Protein AF-A0A6B3EML1-F1 (afdb_monomer)

Mean predicted aligned error: 11.19 Å

Solvent-accessible surface area (backbone atoms only — not comparable to full-atom values): 5962 Å² total; per-residue (Å²): 133,88,73,88,90,76,84,87,85,76,92,79,89,81,90,85,84,75,95,92,64,62,80,75,72,67,64,71,79,95,69,92,83,87,86,85,86,86,74,40,84,76,32,99,85,31,38,57,53,50,63,54,50,26,52,51,52,53,50,48,54,51,49,35,38,74,72,48,78,42,73,85,58,68,94,79,86,88,68,83,61,86,132

pLDDT: mean 82.12, std 20.66, range [43.09, 98.5]

Sequence (83 aa):
AQGVDTAYESRVEAAAAGEGIDELDRQGAGDQGLMFGYACDETPDLMPLPIHLAHRLSRRLSEVRKNGTIPYLRPDGKTQVTI

Radius of gyration: 21.88 Å; Cα contacts (8 Å, |Δi|>4): 41; chains: 1; bounding box: 40×38×56 Å

Secondary structure (DSSP, 8-state):
------------------TTS-TTTTS--SS---------TTSTTSS-HHHHHHHHHHHHHHHHHHTSSSTT--S--------

Structure (mmCIF, N/CA/C/O backbone):
data_AF-A0A6B3EML1-F1
#
_entry.id   AF-A0A6B3EML1-F1
#
loop_
_atom_site.group_PDB
_atom_site.id
_atom_site.type_symbol
_atom_site.label_atom_id
_atom_site.label_alt_id
_atom_site.lab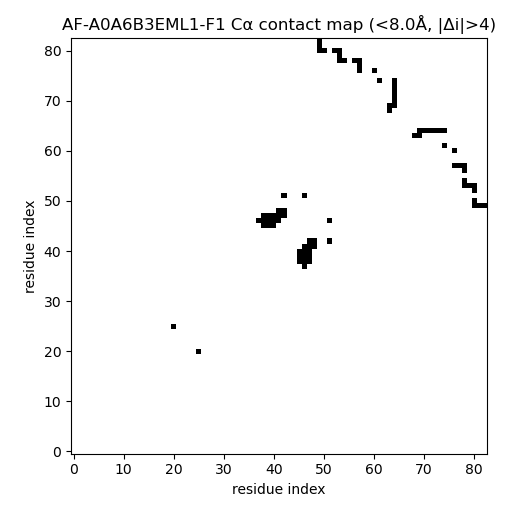el_comp_id
_atom_site.label_asym_id
_atom_site.label_entity_id
_atom_site.label_seq_id
_atom_site.pdbx_PDB_ins_code
_atom_site.Cartn_x
_atom_site.Cartn_y
_atom_site.Cartn_z
_atom_site.occupancy
_atom_site.B_iso_or_equiv
_atom_site.auth_seq_id
_atom_site.auth_comp_id
_atom_site.auth_asym_id
_atom_site.auth_atom_id
_atom_site.pdbx_PDB_model_num
ATOM 1 N N . ALA A 1 1 ? 8.903 16.832 14.836 1.00 43.34 1 ALA A N 1
ATOM 2 C CA . ALA A 1 1 ? 10.069 16.138 14.264 1.00 43.34 1 ALA A CA 1
ATOM 3 C C . ALA A 1 1 ? 10.699 17.102 13.276 1.00 43.34 1 ALA A C 1
ATOM 5 O O . ALA A 1 1 ? 10.016 17.486 12.338 1.00 43.34 1 ALA A O 1
ATOM 6 N N . GLN A 1 2 ? 11.902 17.593 13.564 1.00 47.22 2 GLN A N 1
ATOM 7 C CA . GLN A 1 2 ? 12.659 18.420 12.624 1.00 47.22 2 GLN A CA 1
ATOM 8 C C . GLN A 1 2 ? 13.223 17.481 11.555 1.00 47.22 2 GLN A C 1
ATOM 10 O O . GLN A 1 2 ? 14.021 16.602 11.877 1.00 47.22 2 GLN A O 1
ATOM 15 N N . GLY A 1 3 ? 12.698 17.589 10.335 1.00 52.38 3 GLY A N 1
ATOM 16 C CA . GLY A 1 3 ? 13.250 16.914 9.165 1.00 52.38 3 GLY A CA 1
ATOM 17 C C . GLY A 1 3 ? 14.531 17.614 8.721 1.00 52.38 3 GLY A C 1
ATOM 18 O O . GLY A 1 3 ? 14.761 18.769 9.062 1.00 52.38 3 GLY A O 1
ATOM 19 N N . VAL A 1 4 ? 15.392 16.890 8.014 1.00 68.12 4 VAL A N 1
ATOM 20 C CA . VAL A 1 4 ? 16.568 17.475 7.366 1.00 68.12 4 VAL A CA 1
ATOM 21 C C . VAL A 1 4 ? 16.091 18.097 6.054 1.00 68.12 4 VAL A C 1
ATOM 23 O O . VAL A 1 4 ? 15.609 17.375 5.185 1.00 68.12 4 VAL A O 1
ATOM 26 N N . ASP A 1 5 ? 16.198 19.421 5.937 1.00 60.88 5 ASP A N 1
ATOM 27 C CA . ASP A 1 5 ? 15.552 20.207 4.873 1.00 60.88 5 ASP A CA 1
ATOM 28 C C . ASP A 1 5 ? 16.432 20.429 3.6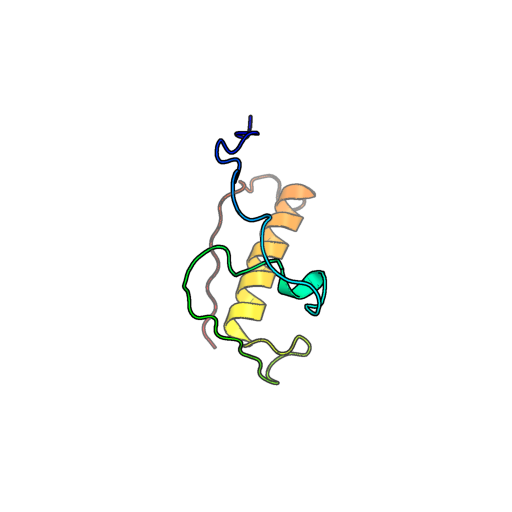23 1.00 60.88 5 ASP A C 1
ATOM 30 O O . ASP A 1 5 ? 15.960 20.997 2.637 1.00 60.88 5 ASP A O 1
ATOM 34 N N . THR A 1 6 ? 17.700 19.989 3.624 1.00 48.59 6 THR A N 1
ATOM 35 C CA . THR A 1 6 ? 18.656 20.374 2.568 1.00 48.59 6 THR A CA 1
ATOM 36 C C . THR A 1 6 ? 19.544 19.216 2.111 1.00 48.59 6 THR A C 1
ATOM 38 O O . THR A 1 6 ? 20.363 18.708 2.876 1.00 48.59 6 THR A O 1
ATOM 41 N N . ALA A 1 7 ? 19.421 18.832 0.837 1.00 51.09 7 ALA A N 1
ATOM 42 C CA . ALA A 1 7 ? 20.383 17.973 0.145 1.00 51.09 7 ALA A CA 1
ATOM 43 C C . ALA A 1 7 ? 21.532 18.830 -0.428 1.00 51.09 7 ALA A C 1
ATOM 45 O O . ALA A 1 7 ? 21.284 19.889 -0.999 1.00 51.09 7 ALA A O 1
ATOM 46 N N . TYR A 1 8 ? 22.783 18.389 -0.242 1.00 54.94 8 TYR A N 1
ATOM 47 C CA . TYR A 1 8 ? 24.004 19.170 -0.516 1.00 54.94 8 TYR A CA 1
ATOM 48 C C . TYR A 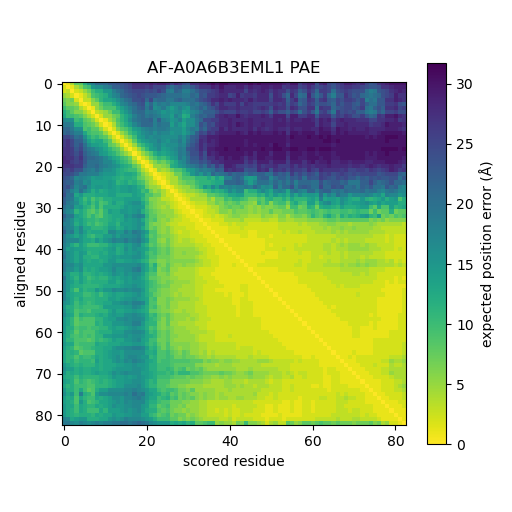1 8 ? 24.480 19.138 -1.984 1.00 54.94 8 TYR A C 1
ATOM 50 O O . TYR A 1 8 ? 25.321 19.944 -2.371 1.00 54.94 8 TYR A O 1
ATOM 58 N N . GLU A 1 9 ? 23.964 18.243 -2.828 1.00 57.00 9 GLU A N 1
ATOM 59 C CA . GLU A 1 9 ? 24.472 18.082 -4.198 1.00 57.00 9 GLU A CA 1
ATOM 60 C C . GLU A 1 9 ? 23.783 19.021 -5.202 1.00 57.00 9 GLU A C 1
ATOM 62 O O . GLU A 1 9 ? 22.642 18.799 -5.608 1.00 57.00 9 GLU A O 1
ATOM 67 N N . SER A 1 10 ? 24.503 20.053 -5.655 1.00 49.22 10 SER A N 1
ATOM 68 C CA . SER A 1 10 ? 24.175 20.822 -6.859 1.00 49.22 10 SER A CA 1
ATOM 69 C C . SER A 1 10 ? 24.996 20.302 -8.047 1.00 49.22 10 SER A C 1
ATOM 71 O O . SER A 1 10 ? 26.224 20.340 -8.043 1.00 49.22 10 SER A O 1
ATOM 73 N N . ARG A 1 11 ? 24.322 19.799 -9.091 1.00 54.69 11 ARG A N 1
ATOM 74 C CA . ARG A 1 11 ? 24.975 19.419 -10.354 1.00 54.69 11 ARG A CA 1
ATOM 75 C C . ARG A 1 11 ? 25.356 20.687 -11.120 1.00 54.69 11 ARG A C 1
ATOM 77 O O . ARG A 1 11 ? 24.500 21.330 -11.722 1.00 54.69 11 ARG A O 1
ATOM 84 N N . VAL A 1 12 ? 26.633 21.045 -11.089 1.00 51.56 12 VAL A N 1
ATOM 85 C CA . VAL A 1 12 ? 27.250 21.989 -12.029 1.00 51.56 12 VAL A CA 1
ATOM 86 C C . VAL A 1 12 ? 27.902 21.120 -13.107 1.00 51.56 12 VAL A C 1
ATOM 88 O O . VAL A 1 12 ? 28.578 20.173 -12.741 1.00 51.56 12 VAL A O 1
ATOM 91 N N . GLU A 1 13 ? 27.690 21.423 -14.393 1.00 49.91 13 GLU A N 1
ATOM 92 C CA . GLU A 1 13 ? 28.241 20.729 -15.587 1.00 49.91 13 GLU A CA 1
ATOM 93 C C . GLU A 1 13 ? 27.325 19.696 -16.280 1.00 49.91 13 GLU A C 1
ATOM 95 O O . GLU A 1 13 ? 27.533 18.491 -16.204 1.00 49.91 13 GLU A O 1
ATOM 100 N N . ALA A 1 14 ? 26.340 20.168 -17.057 1.00 46.94 14 ALA A N 1
ATOM 101 C CA . ALA A 1 14 ? 25.764 19.378 -18.163 1.00 46.94 14 ALA A CA 1
ATOM 102 C C . ALA A 1 14 ? 25.158 20.240 -19.296 1.00 46.94 14 ALA A C 1
ATOM 104 O O . ALA A 1 14 ? 24.265 19.798 -20.012 1.00 46.94 14 ALA A O 1
ATOM 105 N N . ALA A 1 15 ? 25.594 21.493 -19.463 1.00 44.44 15 ALA A N 1
ATOM 106 C CA . ALA A 1 15 ? 24.965 22.437 -20.393 1.00 44.44 15 ALA A CA 1
ATOM 107 C C . ALA A 1 15 ? 25.873 22.811 -21.578 1.00 44.44 15 ALA A C 1
ATOM 109 O O . ALA A 1 15 ? 26.125 23.989 -21.801 1.00 44.44 15 ALA A O 1
ATOM 110 N N . ALA A 1 16 ? 26.371 21.838 -22.348 1.00 49.75 16 ALA A N 1
ATOM 111 C CA . ALA A 1 16 ? 26.993 22.134 -23.644 1.00 49.75 16 ALA A CA 1
ATOM 112 C C . ALA A 1 16 ? 27.024 20.918 -24.587 1.00 49.75 16 ALA A C 1
ATOM 114 O O . ALA A 1 16 ? 27.974 20.146 -24.540 1.00 49.75 16 ALA A O 1
ATOM 115 N N . ALA A 1 17 ? 26.021 20.783 -25.468 1.00 43.09 17 ALA A N 1
ATOM 116 C CA . ALA A 1 17 ? 26.206 20.330 -26.858 1.00 43.09 17 ALA A CA 1
ATOM 117 C C . ALA A 1 17 ? 24.888 20.345 -27.666 1.00 43.09 17 ALA A C 1
ATOM 119 O O . ALA A 1 17 ? 23.908 19.737 -27.253 1.00 43.09 17 ALA A O 1
ATOM 120 N N . GLY A 1 18 ? 24.923 20.970 -28.852 1.00 46.47 18 GLY A N 1
ATOM 121 C CA . GLY A 1 18 ? 24.223 20.489 -30.055 1.00 46.47 18 GLY A CA 1
ATOM 122 C C . GLY A 1 18 ? 22.886 21.134 -30.435 1.00 46.47 18 GLY A C 1
ATOM 123 O O . GLY A 1 18 ? 21.877 20.917 -29.774 1.00 46.47 18 GLY A O 1
ATOM 124 N N . GLU A 1 19 ? 22.871 21.860 -31.557 1.00 49.28 19 GLU A N 1
ATOM 125 C CA . GLU A 1 19 ? 21.664 22.257 -32.297 1.00 49.28 19 GLU A CA 1
ATOM 126 C C . GLU A 1 19 ? 20.997 21.015 -32.924 1.00 49.28 19 GLU A C 1
ATOM 128 O O . GLU A 1 19 ? 21.659 20.258 -33.635 1.00 49.28 19 GLU A O 1
ATOM 133 N N . GLY A 1 20 ? 19.697 20.804 -32.665 1.00 53.78 20 GLY A N 1
ATOM 134 C CA . GLY A 1 20 ? 18.892 19.732 -33.284 1.00 53.78 20 GLY A CA 1
ATOM 135 C C . GLY A 1 20 ? 18.303 18.673 -32.340 1.00 53.78 20 GLY A C 1
ATOM 136 O O . GLY A 1 20 ? 17.821 17.652 -32.822 1.00 53.78 20 GLY A O 1
ATOM 137 N N . ILE A 1 21 ? 18.334 18.897 -31.025 1.00 52.47 21 ILE A N 1
ATOM 138 C CA . ILE A 1 21 ? 17.884 17.951 -29.990 1.00 52.47 21 ILE A CA 1
ATOM 139 C C . ILE A 1 21 ? 16.686 18.567 -29.245 1.00 52.47 21 ILE A C 1
ATOM 141 O O . ILE A 1 21 ? 16.748 19.751 -28.908 1.00 52.47 21 ILE A O 1
ATOM 145 N N . ASP A 1 22 ? 15.614 17.797 -29.010 1.00 60.22 22 ASP A N 1
ATOM 146 C CA . ASP A 1 22 ? 14.465 18.212 -28.182 1.00 60.22 22 ASP A CA 1
ATOM 147 C C . ASP A 1 22 ? 14.972 18.684 -26.805 1.00 60.22 22 ASP A C 1
ATOM 149 O O . ASP A 1 22 ? 15.830 18.038 -26.199 1.00 60.22 22 ASP A O 1
ATOM 153 N N . GLU A 1 23 ? 14.475 19.821 -26.307 1.00 58.34 23 GLU A N 1
ATOM 154 C CA . GLU A 1 23 ? 14.856 20.349 -24.991 1.00 58.34 23 GLU A CA 1
ATOM 155 C C . GLU A 1 23 ? 14.628 19.329 -23.862 1.00 58.34 23 GLU A C 1
ATOM 157 O O . GLU A 1 23 ? 15.377 19.347 -22.883 1.00 58.34 23 GLU A O 1
ATOM 162 N N . LEU A 1 24 ? 13.663 18.411 -24.015 1.00 60.69 24 LEU A N 1
ATOM 163 C CA . LEU A 1 24 ? 13.373 17.336 -23.057 1.00 60.69 24 LEU A CA 1
ATOM 164 C C . LEU A 1 24 ? 14.440 16.228 -23.035 1.00 60.69 24 LEU A C 1
ATOM 166 O O . LEU A 1 24 ? 14.722 15.674 -21.973 1.00 60.69 24 LEU A O 1
ATOM 170 N N . ASP A 1 25 ? 15.088 15.951 -24.168 1.00 60.72 25 ASP A N 1
ATOM 171 C CA . ASP A 1 25 ? 16.127 14.916 -24.292 1.00 60.72 25 ASP A CA 1
ATOM 172 C C . ASP A 1 25 ? 17.491 15.380 -23.760 1.00 60.72 25 ASP A C 1
ATOM 174 O O . ASP A 1 25 ? 18.423 14.588 -23.596 1.00 60.72 25 ASP A O 1
ATOM 178 N N . ARG A 1 26 ? 17.626 16.676 -23.446 1.00 59.47 26 ARG A N 1
ATOM 179 C CA . ARG A 1 26 ? 18.843 17.242 -22.841 1.00 59.47 26 ARG A CA 1
ATOM 180 C C . ARG A 1 26 ? 19.072 16.736 -21.418 1.00 59.47 26 ARG A C 1
ATOM 182 O O . ARG A 1 26 ? 20.186 16.845 -20.903 1.00 59.47 26 ARG A O 1
ATOM 189 N N . GLN A 1 27 ? 18.035 16.207 -20.772 1.00 70.62 27 GLN A N 1
ATOM 190 C CA . GLN A 1 27 ? 18.103 15.726 -19.403 1.00 70.62 27 GLN A CA 1
ATOM 191 C C . GLN A 1 27 ? 18.300 14.207 -19.370 1.00 70.62 27 GLN A C 1
ATOM 193 O O . GLN A 1 27 ? 17.358 13.426 -19.466 1.00 70.62 27 GLN A O 1
ATOM 198 N N . GLY A 1 28 ? 19.558 13.788 -19.219 1.00 71.62 28 GLY A N 1
ATOM 199 C CA . GLY A 1 28 ? 19.920 12.379 -19.066 1.00 71.62 28 GLY A CA 1
ATOM 200 C C . GLY A 1 28 ? 19.496 11.777 -17.720 1.00 71.62 28 GLY A C 1
ATOM 201 O O . GLY A 1 28 ? 19.152 12.486 -16.769 1.00 71.62 28 GLY A O 1
ATOM 202 N N . ALA A 1 29 ? 19.561 10.445 -17.622 1.00 78.31 29 ALA A N 1
ATOM 203 C CA . ALA A 1 29 ? 19.307 9.724 -16.378 1.00 78.31 29 ALA A CA 1
ATOM 204 C C . ALA A 1 29 ? 20.265 10.170 -15.256 1.00 78.31 29 ALA A C 1
ATOM 206 O O . ALA A 1 29 ? 21.449 10.425 -15.479 1.00 78.31 29 ALA A O 1
ATOM 207 N N . GLY A 1 30 ? 19.743 10.257 -14.031 1.00 83.19 30 GLY A N 1
ATOM 208 C CA . GLY A 1 30 ? 20.524 10.659 -12.861 1.00 83.19 30 GLY A CA 1
ATOM 209 C C . GLY A 1 30 ? 21.581 9.631 -12.447 1.00 83.19 30 GLY A C 1
ATOM 210 O O . GLY A 1 30 ? 22.632 10.033 -11.951 1.00 83.19 30 GLY A O 1
ATOM 211 N N . ASP A 1 31 ? 21.298 8.348 -12.663 1.00 87.56 31 ASP A N 1
ATOM 212 C CA . ASP A 1 31 ? 22.168 7.200 -12.397 1.00 87.56 31 ASP A CA 1
ATOM 213 C C . ASP A 1 31 ? 21.733 6.013 -13.282 1.00 87.56 31 ASP A C 1
ATOM 215 O O . ASP A 1 31 ? 20.629 6.011 -13.839 1.00 87.56 31 ASP A O 1
ATOM 219 N N . GLN A 1 32 ? 22.592 5.004 -13.414 1.00 88.75 32 GLN A N 1
ATOM 220 C CA . GLN A 1 32 ? 22.290 3.748 -14.098 1.00 88.75 32 GLN A CA 1
ATOM 221 C C . GLN A 1 32 ? 21.407 2.841 -13.224 1.00 88.75 32 GLN A C 1
ATOM 223 O O . GLN A 1 32 ? 21.670 2.640 -12.041 1.00 88.75 32 GLN A O 1
ATOM 228 N N . GLY A 1 33 ? 20.364 2.245 -13.806 1.00 91.81 33 GLY A N 1
ATOM 229 C CA . GLY A 1 33 ? 19.463 1.347 -13.084 1.00 91.81 33 GLY A CA 1
ATOM 230 C C . GLY A 1 33 ? 18.462 0.642 -13.995 1.00 91.81 33 GLY A C 1
ATOM 231 O O . GLY A 1 33 ? 18.256 1.048 -15.136 1.00 91.81 33 GLY A O 1
ATOM 232 N N . LEU A 1 34 ? 17.848 -0.427 -13.480 1.00 95.44 34 LEU A N 1
ATOM 233 C CA . LEU A 1 34 ? 16.739 -1.127 -14.130 1.00 95.44 34 LEU A CA 1
ATOM 234 C C . LEU A 1 34 ? 15.447 -0.895 -13.349 1.00 95.44 34 LEU A C 1
ATOM 236 O O . LEU A 1 34 ? 15.447 -0.874 -12.117 1.00 95.44 34 LEU A O 1
ATOM 240 N N . MET A 1 35 ? 14.337 -0.783 -14.073 1.00 94.88 35 MET A N 1
ATOM 241 C CA . MET A 1 35 ? 13.010 -0.562 -13.512 1.00 94.88 35 MET A CA 1
ATOM 242 C C . MET A 1 35 ? 12.053 -1.610 -14.075 1.00 94.88 35 MET A C 1
ATOM 244 O O . MET A 1 35 ? 12.058 -1.879 -15.275 1.00 94.88 35 MET A O 1
ATOM 248 N N . PHE A 1 36 ? 11.222 -2.189 -13.209 1.00 96.94 36 PHE A N 1
ATOM 249 C CA . PHE A 1 36 ? 10.186 -3.146 -13.592 1.00 96.94 36 PHE A CA 1
ATOM 250 C C . PHE A 1 36 ? 8.811 -2.589 -13.234 1.00 96.94 36 PHE A C 1
ATOM 252 O O . PHE A 1 36 ? 8.604 -2.098 -12.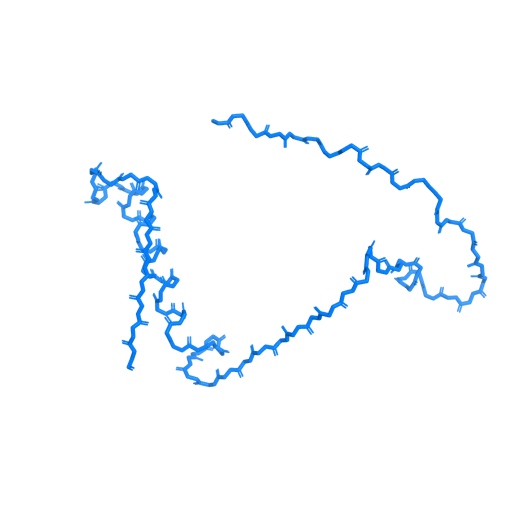125 1.00 96.94 36 PHE A O 1
ATOM 259 N N . GLY A 1 37 ? 7.874 -2.692 -14.174 1.00 97.31 37 GLY A N 1
ATOM 260 C CA . GLY A 1 37 ? 6.453 -2.441 -13.951 1.00 97.31 37 GLY A CA 1
ATOM 261 C C . GLY A 1 37 ? 5.678 -3.755 -13.928 1.00 97.31 37 GLY A C 1
ATOM 262 O O . GLY A 1 37 ? 6.017 -4.685 -14.657 1.00 97.31 37 GLY A O 1
ATOM 263 N N . TYR A 1 38 ? 4.638 -3.832 -13.099 1.00 98.00 38 TYR A N 1
ATOM 264 C CA . TYR A 1 38 ? 3.750 -4.989 -13.016 1.00 98.00 38 TYR A CA 1
ATOM 265 C C . TYR A 1 38 ? 2.298 -4.536 -12.838 1.00 98.00 38 TYR A C 1
ATOM 267 O O . TYR A 1 38 ? 2.045 -3.565 -12.127 1.00 98.00 38 TYR A O 1
ATOM 275 N N . ALA A 1 39 ? 1.364 -5.250 -13.469 1.00 97.94 39 ALA A N 1
ATOM 276 C CA . ALA A 1 39 ? -0.078 -5.054 -13.343 1.00 97.94 39 ALA A CA 1
ATOM 277 C C . ALA A 1 39 ? -0.804 -6.400 -13.514 1.00 97.94 39 ALA A C 1
ATOM 279 O O . ALA A 1 39 ? -0.352 -7.248 -14.284 1.00 97.94 39 ALA A O 1
ATOM 280 N N . CYS A 1 40 ? -1.921 -6.598 -12.813 1.00 98.06 40 CYS A N 1
ATOM 281 C CA . CYS A 1 40 ? -2.775 -7.791 -12.928 1.00 98.06 40 CYS A CA 1
ATOM 282 C C . CYS A 1 40 ? -4.239 -7.439 -12.634 1.00 98.06 40 CYS A C 1
ATOM 284 O O . CYS A 1 40 ? -4.503 -6.436 -11.986 1.00 98.06 40 CYS A O 1
ATOM 286 N N . ASP A 1 41 ? -5.191 -8.248 -13.085 1.00 98.50 41 ASP A N 1
ATOM 287 C CA . ASP A 1 41 ? -6.635 -7.978 -13.012 1.00 98.50 41 ASP A CA 1
ATOM 288 C C . ASP A 1 41 ? -7.309 -8.442 -11.706 1.00 98.50 41 ASP A C 1
ATOM 290 O O . ASP A 1 41 ? -8.527 -8.345 -11.564 1.00 98.50 41 ASP A O 1
ATOM 294 N N . GLU A 1 42 ? -6.529 -8.886 -10.715 1.00 98.12 42 GLU A N 1
ATOM 295 C CA . GLU A 1 42 ? -7.039 -9.336 -9.412 1.00 98.12 42 GLU A CA 1
ATOM 296 C C . GLU A 1 42 ? -7.785 -8.237 -8.631 1.00 98.12 42 GLU A C 1
ATOM 298 O O . GLU A 1 42 ? -8.610 -8.535 -7.763 1.00 98.12 42 GLU A O 1
ATOM 303 N N . THR A 1 43 ? -7.493 -6.960 -8.904 1.00 97.38 43 THR A N 1
ATOM 304 C CA . THR A 1 43 ? -8.154 -5.806 -8.276 1.00 97.38 43 THR A CA 1
ATOM 305 C C . THR A 1 43 ? -8.482 -4.715 -9.303 1.00 97.38 43 THR A C 1
ATOM 307 O O . THR A 1 43 ? -7.805 -4.615 -10.326 1.00 97.38 43 THR A O 1
ATOM 310 N N . PRO A 1 44 ? -9.469 -3.832 -9.033 1.00 97.56 44 PRO A N 1
ATOM 311 C CA . PRO A 1 44 ? -9.799 -2.718 -9.932 1.00 97.56 44 PRO A CA 1
ATOM 312 C C . PRO A 1 44 ? -8.644 -1.736 -10.170 1.00 97.56 44 PRO A C 1
ATOM 314 O O . PRO A 1 44 ? -8.609 -1.070 -11.199 1.00 97.56 44 PRO A O 1
ATOM 317 N N . ASP A 1 45 ? -7.699 -1.656 -9.228 1.00 96.56 45 ASP A N 1
ATOM 318 C CA . ASP A 1 45 ? -6.507 -0.802 -9.308 1.00 96.56 45 ASP A CA 1
ATOM 319 C C . ASP A 1 45 ? -5.337 -1.474 -10.054 1.00 96.56 45 ASP A C 1
ATOM 321 O O . ASP A 1 45 ? -4.219 -0.966 -10.045 1.00 96.56 45 ASP A O 1
ATOM 325 N N . LEU A 1 46 ? -5.588 -2.629 -10.675 1.00 98.12 46 LEU A N 1
ATOM 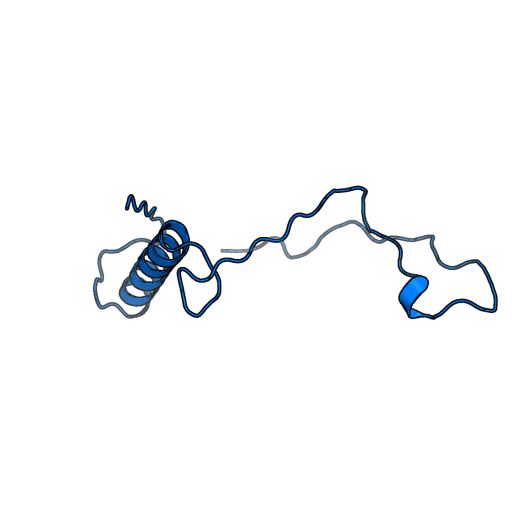326 C CA . LEU A 1 46 ? -4.625 -3.443 -11.415 1.00 98.12 46 LEU A CA 1
ATOM 327 C C . LEU A 1 46 ? -3.421 -3.937 -10.588 1.00 98.12 46 LEU A C 1
ATOM 329 O O . LEU A 1 46 ? -2.320 -4.132 -11.107 1.00 98.12 46 LEU A O 1
ATOM 333 N N . MET A 1 47 ? -3.636 -4.164 -9.290 1.00 98.25 47 MET A N 1
ATOM 334 C CA . MET A 1 47 ? -2.623 -4.612 -8.328 1.00 98.25 47 MET A CA 1
ATOM 335 C C . MET A 1 47 ? -2.912 -6.027 -7.804 1.00 98.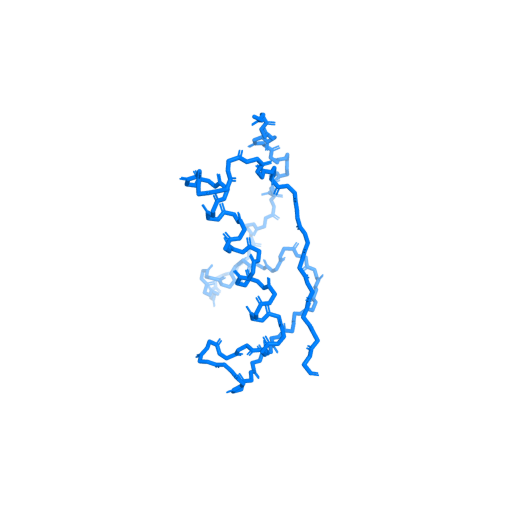25 47 MET A C 1
ATOM 337 O O . MET A 1 47 ? -4.085 -6.393 -7.699 1.00 98.25 47 MET A O 1
ATOM 341 N N . PRO A 1 48 ? -1.888 -6.795 -7.379 1.00 98.38 48 PRO A N 1
ATOM 342 C CA . PRO A 1 48 ? -2.103 -8.082 -6.718 1.00 98.38 48 PRO A CA 1
ATOM 343 C C . PRO A 1 48 ? -2.925 -7.925 -5.440 1.00 98.38 48 PRO A C 1
ATOM 345 O O . PRO A 1 48 ? -2.657 -7.034 -4.620 1.00 98.38 48 PRO A O 1
ATOM 348 N N . LEU A 1 49 ? -3.882 -8.823 -5.222 1.00 98.12 49 LEU A N 1
ATOM 349 C CA . LEU A 1 49 ? -4.789 -8.761 -4.079 1.00 98.12 49 LEU A CA 1
ATOM 350 C C . LEU A 1 49 ? -4.066 -8.756 -2.711 1.00 98.12 49 LEU A C 1
ATOM 352 O O . LEU A 1 49 ? -4.450 -7.945 -1.858 1.00 98.12 49 LEU A O 1
ATOM 356 N N . PRO A 1 50 ? -3.007 -9.563 -2.462 1.00 98.19 50 PRO A N 1
ATOM 357 C CA . PRO A 1 50 ? -2.359 -9.603 -1.147 1.00 98.19 50 PRO A CA 1
ATOM 358 C C . PRO A 1 50 ? -1.766 -8.253 -0.718 1.00 98.19 50 PRO A C 1
ATOM 360 O O . PRO A 1 50 ? -2.032 -7.775 0.389 1.00 98.19 50 PRO A O 1
ATOM 363 N N . ILE A 1 51 ? -0.997 -7.601 -1.599 1.00 97.88 51 ILE A N 1
ATOM 364 C CA . ILE A 1 51 ? -0.377 -6.302 -1.296 1.00 97.88 51 ILE A CA 1
ATOM 365 C C . ILE A 1 51 ? -1.422 -5.184 -1.253 1.00 97.88 51 ILE A C 1
ATOM 367 O O . ILE A 1 51 ? -1.345 -4.301 -0.394 1.00 97.88 51 ILE A O 1
ATOM 371 N N . HIS A 1 52 ? -2.445 -5.261 -2.112 1.00 98.00 52 HIS A N 1
ATOM 372 C CA . HIS A 1 52 ? -3.567 -4.330 -2.104 1.00 98.00 52 HIS A CA 1
ATOM 373 C C . HIS A 1 52 ? -4.258 -4.310 -0.728 1.00 98.00 52 HIS A C 1
ATOM 375 O O . HIS A 1 52 ? -4.462 -3.244 -0.138 1.00 98.00 52 HIS A O 1
ATOM 381 N N . LEU A 1 53 ? -4.557 -5.482 -0.161 1.00 98.19 53 LEU A N 1
ATOM 382 C CA . LEU A 1 53 ? -5.170 -5.593 1.165 1.00 98.19 53 LEU A CA 1
ATOM 383 C C . LEU A 1 53 ? -4.222 -5.157 2.289 1.00 98.19 53 LEU A C 1
ATOM 385 O O . LEU A 1 53 ? -4.634 -4.391 3.165 1.00 98.19 53 LEU A O 1
ATOM 389 N N . ALA A 1 54 ? -2.954 -5.579 2.258 1.00 98.44 54 ALA A N 1
ATOM 390 C CA . ALA A 1 54 ? -1.969 -5.199 3.272 1.00 98.44 54 ALA A CA 1
ATOM 391 C C . ALA A 1 54 ? -1.810 -3.669 3.380 1.00 98.44 54 ALA A C 1
ATOM 393 O O . ALA A 1 54 ? -1.828 -3.119 4.489 1.00 98.44 54 ALA A O 1
ATOM 394 N N . HIS A 1 55 ? -1.750 -2.961 2.245 1.00 98.25 55 HIS A N 1
ATOM 395 C CA . HIS A 1 55 ? -1.721 -1.496 2.204 1.00 98.25 55 HIS A CA 1
ATOM 396 C C . HIS A 1 55 ? -2.989 -0.863 2.785 1.00 98.25 55 HIS A C 1
ATOM 398 O O . HIS A 1 55 ? -2.906 0.104 3.548 1.00 98.25 55 HIS A O 1
ATOM 404 N N . ARG A 1 56 ? -4.172 -1.408 2.476 1.00 98.00 56 ARG A N 1
ATOM 405 C CA . ARG A 1 56 ? -5.442 -0.886 3.007 1.00 98.00 56 ARG A CA 1
ATOM 406 C C . ARG A 1 56 ? -5.571 -1.077 4.514 1.00 98.00 56 ARG A C 1
ATOM 408 O O . ARG A 1 56 ? -6.084 -0.178 5.178 1.00 98.00 56 ARG A O 1
ATOM 415 N N . LEU A 1 57 ? -5.054 -2.173 5.069 1.00 98.25 57 LEU A N 1
ATOM 416 C CA . LEU A 1 57 ? -4.988 -2.373 6.520 1.00 98.25 57 LEU A CA 1
ATOM 417 C C . LEU A 1 57 ? -4.105 -1.311 7.192 1.00 98.25 57 LEU A C 1
ATOM 419 O O . LEU A 1 57 ? -4.551 -0.649 8.130 1.00 98.25 57 LEU A O 1
ATOM 423 N N . SER A 1 58 ? -2.896 -1.072 6.675 1.00 98.19 58 SER A N 1
ATOM 424 C CA . SER A 1 58 ? -1.985 -0.041 7.205 1.00 98.19 58 SER A CA 1
ATOM 425 C C . SER A 1 58 ? -2.566 1.369 7.080 1.00 98.19 58 SER A C 1
ATOM 427 O O . SER A 1 58 ? -2.459 2.187 8.002 1.00 98.19 58 SER A O 1
ATOM 429 N N . ARG A 1 59 ? -3.252 1.648 5.964 1.00 98.25 59 ARG A N 1
ATOM 430 C CA . ARG A 1 59 ? -3.990 2.899 5.762 1.00 98.25 59 ARG A CA 1
ATOM 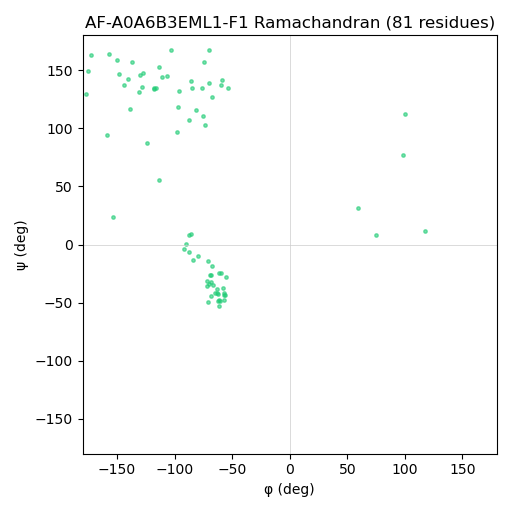431 C C . ARG A 1 59 ? -5.089 3.055 6.809 1.00 98.25 59 ARG A C 1
ATOM 433 O O . ARG A 1 59 ? -5.161 4.102 7.450 1.00 98.25 59 ARG A O 1
ATOM 440 N N . ARG A 1 60 ? -5.894 2.014 7.042 1.00 98.25 60 ARG A N 1
ATOM 441 C CA . ARG A 1 60 ? -6.974 2.057 8.032 1.00 98.25 60 ARG A CA 1
ATOM 442 C C . ARG A 1 60 ? -6.444 2.249 9.450 1.00 98.25 60 ARG A C 1
ATOM 444 O O . ARG A 1 60 ? -7.003 3.068 10.172 1.00 98.25 60 ARG A O 1
ATOM 451 N N . LEU A 1 61 ? -5.353 1.574 9.827 1.00 98.00 61 LEU A N 1
ATOM 452 C CA . LEU A 1 61 ? -4.673 1.779 11.115 1.00 98.00 61 LEU A CA 1
ATOM 453 C C . LEU A 1 61 ? -4.257 3.245 11.305 1.00 98.00 61 LEU A C 1
ATOM 455 O O . LEU A 1 61 ? -4.486 3.830 12.364 1.00 98.00 61 LEU A O 1
ATOM 459 N N . SER A 1 62 ? -3.708 3.869 10.261 1.00 98.12 62 SER A N 1
ATOM 460 C CA . SER A 1 62 ? -3.359 5.292 10.292 1.00 98.12 62 SER A CA 1
ATOM 461 C C . SER A 1 62 ? -4.580 6.202 10.423 1.00 98.12 62 SER A C 1
ATOM 463 O O . SER A 1 62 ? -4.525 7.172 11.177 1.00 98.12 62 SER A O 1
ATOM 465 N N . GLU A 1 63 ? -5.673 5.906 9.718 1.00 98.50 63 GLU A N 1
ATOM 466 C CA . GLU A 1 63 ? -6.925 6.667 9.800 1.00 98.50 63 GLU A CA 1
ATOM 467 C C . GLU A 1 63 ? -7.515 6.626 11.213 1.00 98.50 63 GLU A C 1
ATOM 469 O O . GLU A 1 63 ? -7.751 7.682 11.799 1.00 98.50 63 GLU A O 1
ATOM 474 N N . VAL A 1 64 ? -7.695 5.428 11.785 1.00 98.25 64 VAL A N 1
ATOM 475 C CA . VAL A 1 64 ? -8.329 5.255 13.106 1.00 98.25 64 VAL A CA 1
ATOM 476 C C . VAL A 1 64 ? -7.469 5.774 14.257 1.00 98.25 64 VAL A C 1
ATOM 478 O O . VAL A 1 64 ? -7.995 6.171 15.296 1.00 98.25 64 VAL A O 1
ATOM 481 N N . ARG A 1 65 ? -6.144 5.808 14.067 1.00 98.12 65 ARG A N 1
ATOM 482 C CA . ARG A 1 65 ? -5.212 6.475 14.978 1.00 98.12 65 ARG A CA 1
ATOM 483 C C . ARG A 1 65 ? -5.339 7.994 14.889 1.00 98.12 65 ARG A C 1
ATOM 485 O O . ARG A 1 65 ? -5.415 8.661 15.913 1.00 98.12 65 ARG A O 1
ATOM 492 N N . LYS A 1 66 ? -5.320 8.558 13.675 1.00 97.75 66 LYS A N 1
ATOM 493 C CA . LYS A 1 66 ? -5.335 10.017 13.460 1.00 97.75 66 LYS A CA 1
ATOM 494 C C . LYS A 1 66 ? -6.674 10.656 13.827 1.00 97.75 66 LYS A C 1
ATOM 496 O O . LYS A 1 66 ? -6.678 11.789 14.287 1.00 97.75 66 LYS A O 1
ATOM 501 N N . ASN A 1 67 ? -7.787 9.951 13.625 1.00 98.00 67 ASN A N 1
ATOM 502 C CA . ASN A 1 67 ? -9.125 10.457 13.939 1.00 98.00 67 ASN A CA 1
ATOM 503 C C . ASN A 1 67 ? -9.594 10.131 15.373 1.00 98.00 67 ASN A C 1
ATOM 505 O O . ASN A 1 67 ? -10.719 10.466 15.728 1.00 98.00 67 ASN A O 1
ATOM 509 N N . GLY A 1 68 ? -8.767 9.455 16.178 1.00 97.19 68 GLY A N 1
ATOM 510 C CA . GLY A 1 68 ? -9.077 9.133 17.572 1.00 97.19 68 GLY A CA 1
ATOM 511 C C . GLY A 1 68 ? -10.096 8.010 17.790 1.00 97.19 68 GLY A C 1
ATOM 512 O O . GLY A 1 68 ? -10.465 7.774 18.936 1.00 97.19 68 GLY A O 1
ATOM 513 N N . THR A 1 69 ? -10.525 7.284 16.746 1.00 98.25 69 THR A N 1
ATOM 514 C CA . THR A 1 69 ? -11.445 6.133 16.894 1.00 98.25 69 THR A CA 1
ATOM 515 C C . THR A 1 69 ? -10.858 5.075 17.832 1.00 98.25 69 THR A C 1
ATOM 517 O O . THR A 1 69 ? -11.585 4.465 18.610 1.00 98.25 69 THR A O 1
ATOM 520 N N . ILE A 1 70 ? -9.538 4.861 17.768 1.00 96.94 70 ILE A N 1
ATOM 521 C CA . ILE A 1 70 ? -8.810 3.964 18.672 1.00 96.94 70 ILE A CA 1
ATOM 522 C C . ILE A 1 70 ? -7.681 4.770 19.337 1.00 96.94 70 ILE A C 1
ATOM 524 O O . ILE A 1 70 ? -6.559 4.812 18.822 1.00 96.94 70 ILE A O 1
ATOM 528 N N . PRO A 1 71 ? -7.959 5.446 20.468 1.00 95.75 71 PRO A N 1
ATOM 529 C CA . PRO A 1 71 ? -7.105 6.516 20.992 1.00 95.75 71 PRO A CA 1
ATOM 530 C C . PRO A 1 71 ? -5.767 6.036 21.569 1.00 95.75 71 PRO A C 1
ATOM 532 O O . PRO A 1 71 ? -4.863 6.841 21.771 1.00 95.75 71 PRO A O 1
ATOM 535 N N . TYR A 1 72 ? -5.610 4.735 21.824 1.00 96.44 72 TYR A N 1
ATOM 536 C CA . TYR A 1 72 ? -4.368 4.170 22.361 1.00 96.44 72 TYR A CA 1
ATOM 537 C C . TYR A 1 72 ? -3.341 3.787 21.283 1.00 96.44 72 TYR 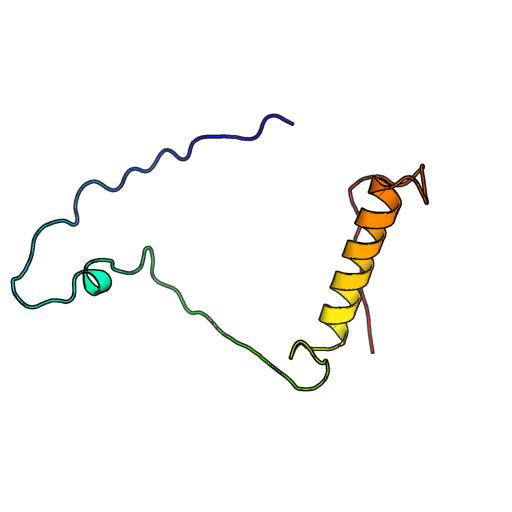A C 1
ATOM 539 O O . TYR A 1 72 ? -2.225 3.384 21.621 1.00 96.44 72 TYR A O 1
ATOM 547 N N . LEU A 1 73 ? -3.685 3.873 19.992 1.00 96.81 73 LEU A N 1
ATOM 548 C CA . LEU A 1 73 ? -2.766 3.488 18.921 1.00 96.81 73 LEU A CA 1
ATOM 549 C C . LEU A 1 73 ? -1.592 4.462 18.781 1.00 96.81 73 LEU A C 1
ATOM 551 O O . LEU A 1 73 ? -1.748 5.683 18.790 1.00 96.81 73 LEU A O 1
ATOM 555 N N . ARG A 1 74 ? -0.403 3.897 18.559 1.00 96.88 74 ARG A N 1
ATOM 556 C CA . ARG A 1 74 ? 0.835 4.627 18.251 1.00 96.88 74 ARG A CA 1
ATOM 557 C C . ARG A 1 74 ? 1.168 4.537 16.750 1.00 96.88 74 ARG A C 1
ATOM 559 O O . ARG A 1 74 ? 0.517 3.774 16.042 1.00 96.88 74 ARG A O 1
ATOM 566 N N . PRO A 1 75 ? 2.109 5.350 16.228 1.00 96.44 75 PRO A N 1
ATOM 567 C CA . PRO A 1 75 ? 2.327 5.468 14.781 1.00 96.44 75 PRO A CA 1
ATOM 568 C C . PRO A 1 75 ? 2.909 4.243 14.063 1.00 96.44 75 PRO A C 1
ATOM 570 O O . PRO A 1 75 ? 2.677 4.126 12.864 1.00 96.44 75 PRO A O 1
ATOM 573 N N . ASP A 1 76 ? 3.662 3.383 14.752 1.00 97.38 76 ASP A N 1
ATOM 574 C CA . ASP A 1 76 ? 4.305 2.208 14.148 1.00 97.38 76 ASP A CA 1
ATOM 575 C C . ASP A 1 76 ? 3.355 0.998 14.100 1.00 97.38 76 ASP A C 1
ATOM 577 O O . ASP A 1 76 ? 2.591 0.756 15.038 1.00 97.38 76 ASP A O 1
ATOM 581 N N . GLY A 1 77 ? 3.403 0.243 13.003 1.00 95.19 77 GLY A N 1
ATOM 582 C CA . GLY A 1 77 ? 2.559 -0.919 12.750 1.00 95.19 77 GLY A CA 1
ATOM 583 C C . GLY A 1 77 ? 2.937 -1.645 11.458 1.00 95.19 77 GLY A C 1
ATOM 584 O O . GLY A 1 77 ? 3.401 -1.035 10.496 1.00 95.19 77 GLY A O 1
ATOM 58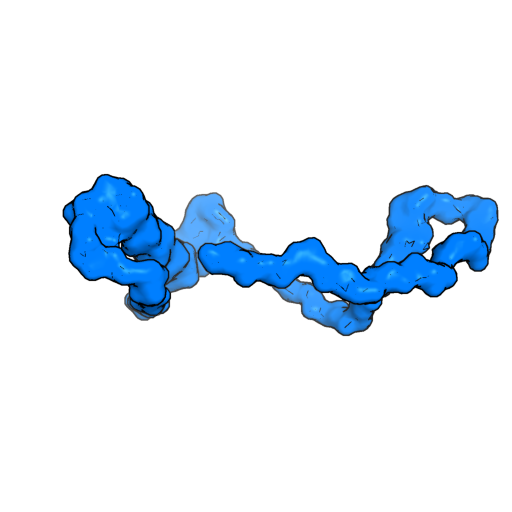5 N N . LYS A 1 78 ? 2.719 -2.964 11.432 1.00 97.75 78 LYS A N 1
ATOM 586 C CA . LYS A 1 78 ? 2.979 -3.838 10.278 1.00 97.75 78 LYS A CA 1
ATOM 587 C C . LYS A 1 78 ? 1.735 -4.659 9.956 1.00 97.75 78 LYS A C 1
ATOM 589 O O . LYS A 1 78 ? 0.986 -5.024 10.860 1.00 97.75 78 LYS A O 1
ATOM 594 N N . THR A 1 79 ? 1.530 -4.960 8.681 1.00 97.69 79 THR A N 1
ATOM 595 C CA . THR A 1 79 ? 0.411 -5.773 8.193 1.00 97.69 79 THR A CA 1
ATOM 596 C C . THR A 1 79 ? 0.940 -6.869 7.275 1.00 97.69 79 THR A C 1
ATOM 598 O O . THR A 1 79 ? 1.927 -6.677 6.569 1.00 97.69 79 THR A O 1
ATOM 601 N N . GLN A 1 80 ? 0.296 -8.033 7.305 1.00 97.81 80 GLN A N 1
ATOM 602 C CA . GLN A 1 80 ? 0.612 -9.170 6.444 1.00 97.81 80 GLN A CA 1
ATOM 603 C C . GLN A 1 80 ? -0.693 -9.879 6.087 1.00 97.81 80 GLN A C 1
ATOM 605 O O . GLN A 1 80 ? -1.557 -10.053 6.946 1.00 97.81 80 GLN A O 1
ATOM 610 N N . VAL A 1 81 ? -0.832 -10.269 4.822 1.00 96.50 81 VAL A N 1
ATOM 611 C CA . VAL A 1 81 ? -2.004 -10.973 4.292 1.00 96.50 81 VAL A CA 1
ATOM 612 C C . VAL A 1 81 ? -1.508 -12.179 3.504 1.00 96.50 81 VAL A C 1
ATOM 614 O O . VAL A 1 81 ? -0.596 -12.048 2.694 1.00 96.50 81 VAL A O 1
ATOM 617 N N . THR A 1 82 ? -2.085 -13.349 3.769 1.00 95.50 82 THR A N 1
ATOM 618 C CA . THR A 1 82 ? -1.900 -14.577 2.977 1.00 95.50 82 THR A CA 1
ATOM 619 C C . THR A 1 82 ? -3.269 -14.959 2.427 1.00 95.50 82 THR A C 1
ATOM 621 O O . THR A 1 82 ? -4.245 -14.872 3.175 1.00 95.50 82 THR A O 1
ATOM 624 N N . ILE A 1 83 ? -3.335 -15.301 1.140 1.00 90.50 83 ILE A N 1
ATOM 625 C CA . ILE A 1 83 ? -4.560 -15.691 0.425 1.00 90.50 83 ILE A CA 1
ATOM 626 C C . ILE A 1 83 ? -4.519 -17.192 0.166 1.00 90.50 83 ILE A C 1
ATOM 628 O O . ILE A 1 83 ? -3.413 -17.677 -0.168 1.00 90.50 83 ILE A O 1
#

Foldseek 3Di:
DDDDDDDDDDDDDQPDDDDPDDPVVSDDDPDDDDDDDAFDDCDPVRDDPFVVVQVVVLVVLVVCCVVVVPVPDDNDDGGGDDD